Protein AF-J9BVK3-F1 (afdb_monomer)

Solvent-accessible surface area (backbone atoms only — not comparable to full-atom values): 8679 Å² total; per-residue (Å²): 67,30,43,36,49,54,88,55,66,43,38,66,55,53,48,53,41,43,74,74,73,39,38,44,33,35,35,53,62,83,81,60,71,37,18,35,58,39,94,54,73,71,84,84,62,95,69,84,72,62,70,59,50,55,74,63,42,89,92,62,67,64,62,91,70,36,50,81,40,88,46,97,68,39,47,30,37,29,34,61,24,28,30,68,77,62,71,40,68,28,23,31,32,41,36,36,38,76,92,60,64,63,48,34,37,37,27,57,44,72,82,63,54,62,65,55,58,52,51,60,58,53,54,52,58,63,50,58,76,73,52,95,69,83,50,75,47,73,47,72,58,102,86,46,57,33,42,34,58,65,128

Nearest PDB structures (foldseek):
  6e8a-assembly1_A-3  TM=4.020E-01  e=7.016E-01  Salmonella enterica subsp. enterica serovar Typhimurium
  1xa1-assembly3_C  TM=4.054E-01  e=1.114E+00  Staphylococcus aureus
  5a65-assembly2_B  TM=3.976E-01  e=7.016E-01  Mus musculus
  5a65-assembly1_A  TM=3.717E-01  e=9.925E-01  Mus musculus
  6v04-assembly1_A  TM=1.714E-01  e=2.948E-01  Micromonospora chersina

pLDDT: mean 75.7, std 15.05, range [37.31, 93.31]

Foldseek 3Di:
DEEEEQVQPFLVNCVVCVVVVHKYKYWHDLPFWKFAADPQPAPVDPDDTDGGHHTADPVDGPQVQWDWDDDPFFTKTWGFIQGPRNRDTWIWIWGAGPVGDIIIMIMNDNPDDNVVSVVVNVVLVVVVVVDDDFDFDWDDDPPDTYTYGDD

Mean predicted aligned error: 9.69 Å

Structure (mmCIF, N/CA/C/O backbone):
data_AF-J9BVK3-F1
#
_entry.id   AF-J9BVK3-F1
#
loop_
_atom_site.group_PDB
_atom_site.id
_atom_site.type_symbol
_atom_site.label_atom_id
_atom_site.label_alt_id
_atom_site.label_comp_id
_atom_site.label_asym_id
_atom_site.label_entity_id
_atom_site.label_seq_id
_atom_site.pdbx_PDB_ins_code
_atom_site.Cartn_x
_atom_site.Cartn_y
_atom_site.Cartn_z
_atom_site.occupancy
_atom_site.B_iso_or_equiv
_atom_site.auth_seq_id
_atom_site.auth_comp_id
_atom_site.auth_asym_id
_atom_site.auth_atom_id
_atom_site.pdbx_PDB_model_num
ATOM 1 N N . TYR A 1 1 ? 7.294 3.964 14.989 1.00 75.81 1 TYR A N 1
ATOM 2 C CA . TYR A 1 1 ? 6.715 3.136 13.907 1.00 75.81 1 TYR A CA 1
ATOM 3 C C . TYR A 1 1 ? 6.957 1.662 14.187 1.00 75.81 1 TYR A C 1
ATOM 5 O O . TYR A 1 1 ? 7.803 1.327 14.996 1.00 75.81 1 TYR A O 1
ATOM 13 N N . VAL A 1 2 ? 6.217 0.762 13.555 1.00 77.81 2 VAL A N 1
ATOM 14 C CA . VAL A 1 2 ? 6.420 -0.687 13.662 1.00 77.81 2 VAL A CA 1
ATOM 15 C C . VAL A 1 2 ? 6.624 -1.219 12.259 1.00 77.81 2 VAL A C 1
ATOM 17 O O . VAL A 1 2 ? 5.749 -1.028 11.418 1.00 77.81 2 VAL A O 1
ATOM 20 N N . VAL A 1 3 ? 7.755 -1.870 11.993 1.00 77.50 3 VAL A N 1
ATOM 21 C CA . VAL A 1 3 ? 8.008 -2.502 10.693 1.00 77.50 3 VAL A CA 1
ATOM 22 C C . VAL A 1 3 ? 7.761 -3.994 10.837 1.00 77.50 3 VAL A C 1
ATOM 24 O O . VAL A 1 3 ? 8.355 -4.652 11.688 1.00 77.50 3 VAL A O 1
ATOM 27 N N . ALA A 1 4 ? 6.866 -4.540 10.021 1.00 74.25 4 ALA A N 1
ATOM 28 C CA . ALA A 1 4 ? 6.487 -5.944 10.116 1.00 74.25 4 ALA A CA 1
ATOM 29 C C . ALA A 1 4 ? 6.589 -6.638 8.757 1.00 74.25 4 ALA A C 1
ATOM 31 O O . ALA A 1 4 ? 6.382 -6.018 7.711 1.00 74.25 4 ALA A O 1
ATOM 32 N N . ASP A 1 5 ? 6.876 -7.938 8.747 1.00 69.56 5 ASP A N 1
ATOM 33 C CA . ASP A 1 5 ? 6.848 -8.714 7.506 1.00 69.56 5 ASP A CA 1
ATOM 34 C C . ASP A 1 5 ? 5.408 -8.905 6.976 1.00 69.56 5 ASP A C 1
ATOM 36 O O . ASP A 1 5 ? 4.422 -8.742 7.699 1.00 69.56 5 ASP A O 1
ATOM 40 N N . ALA A 1 6 ? 5.273 -9.271 5.699 1.00 64.69 6 ALA A N 1
ATOM 41 C CA . ALA A 1 6 ? 4.006 -9.501 5.012 1.00 64.69 6 ALA A CA 1
ATOM 42 C C . ALA A 1 6 ? 3.095 -10.496 5.751 1.00 64.69 6 ALA A C 1
ATOM 44 O O . ALA A 1 6 ? 1.869 -10.376 5.698 1.00 64.69 6 ALA A O 1
ATOM 45 N N . TRP A 1 7 ? 3.672 -11.444 6.499 1.00 57.91 7 TRP A N 1
ATOM 46 C CA . TRP A 1 7 ? 2.921 -12.369 7.352 1.00 57.91 7 TRP A CA 1
ATOM 47 C C . TRP A 1 7 ? 2.119 -11.666 8.466 1.00 57.91 7 TRP A C 1
ATOM 49 O O . TRP A 1 7 ? 1.033 -12.121 8.842 1.00 57.91 7 TRP A O 1
ATOM 59 N N . PHE A 1 8 ? 2.619 -10.533 8.963 1.00 59.12 8 PHE A N 1
ATOM 60 C CA . PHE A 1 8 ? 2.031 -9.751 10.051 1.00 59.12 8 PHE A CA 1
ATOM 61 C C . PHE A 1 8 ? 1.064 -8.662 9.571 1.00 59.12 8 PHE A C 1
ATOM 63 O O . PHE A 1 8 ? 0.390 -8.039 10.385 1.00 59.12 8 PHE A O 1
ATOM 70 N N . SER A 1 9 ? 0.869 -8.502 8.259 1.00 59.41 9 SER A N 1
ATOM 71 C CA . SER A 1 9 ? -0.102 -7.561 7.667 1.00 59.41 9 SER A CA 1
ATOM 72 C C . SER A 1 9 ? -1.581 -7.920 7.908 1.00 59.41 9 SER A C 1
ATOM 74 O O . SER A 1 9 ? -2.485 -7.394 7.252 1.00 59.41 9 SER A O 1
ATOM 76 N N . LYS A 1 10 ? -1.871 -8.831 8.845 1.00 70.69 10 LYS A N 1
ATOM 77 C CA . LYS A 1 10 ? -3.237 -9.183 9.231 1.00 70.69 10 LYS A CA 1
ATOM 78 C C . LYS A 1 10 ? -3.890 -8.000 9.937 1.00 70.69 10 LYS A C 1
ATOM 80 O O . LYS A 1 10 ? -3.312 -7.374 10.820 1.00 70.69 10 LYS A O 1
ATOM 85 N N . ALA A 1 11 ? -5.153 -7.764 9.601 1.00 72.62 11 ALA A N 1
ATOM 86 C CA . ALA A 1 11 ? -5.939 -6.644 10.109 1.00 72.62 11 ALA A CA 1
ATOM 87 C C . ALA A 1 11 ? -5.955 -6.523 11.640 1.00 72.62 11 ALA A C 1
ATOM 89 O O . ALA A 1 11 ? -5.981 -5.411 12.153 1.00 72.62 11 ALA A O 1
ATOM 90 N N . LYS A 1 12 ? -5.926 -7.656 12.358 1.00 74.69 12 LYS A N 1
ATOM 91 C CA . LYS A 1 12 ? -5.934 -7.681 13.824 1.00 74.69 12 LYS A CA 1
ATOM 92 C C . LYS A 1 12 ? -4.667 -7.053 14.413 1.00 74.69 12 LYS A C 1
ATOM 94 O O . LYS A 1 12 ? -4.788 -6.144 15.220 1.00 74.69 12 LYS A O 1
ATOM 99 N N . LEU A 1 13 ? -3.487 -7.462 13.942 1.00 72.56 13 LEU A N 1
ATOM 100 C CA . LEU A 1 13 ? -2.207 -6.935 14.430 1.00 72.56 13 LEU A CA 1
ATOM 101 C C . LEU A 1 13 ? -2.049 -5.451 14.101 1.00 72.56 13 LEU A C 1
ATOM 103 O O . LEU A 1 13 ? -1.667 -4.661 14.955 1.00 72.56 13 LEU A O 1
ATOM 107 N N . VAL A 1 14 ? -2.408 -5.062 12.876 1.00 77.75 14 VAL A N 1
ATOM 108 C CA . VAL A 1 14 ? -2.388 -3.653 12.457 1.00 77.75 14 VAL A CA 1
ATOM 109 C C . VAL A 1 14 ? -3.363 -2.822 13.295 1.00 77.75 14 VAL A C 1
ATOM 111 O O . VAL A 1 14 ? -3.050 -1.705 13.693 1.00 77.75 14 VAL A O 1
ATOM 114 N N . GLY A 1 15 ? -4.544 -3.371 13.587 1.00 77.25 15 GLY A N 1
ATOM 115 C CA . GLY A 1 15 ? -5.533 -2.741 14.455 1.00 77.25 15 GLY A CA 1
ATOM 116 C C . GLY A 1 15 ? -5.016 -2.539 15.877 1.00 77.25 15 GLY A C 1
ATOM 117 O O . GLY A 1 15 ? -5.084 -1.422 16.375 1.00 77.25 15 GLY A O 1
ATOM 118 N N . GLU A 1 16 ? -4.471 -3.586 16.499 1.00 80.56 16 GLU A N 1
ATOM 119 C CA . GLU A 1 16 ? -3.907 -3.550 17.855 1.00 80.56 16 GLU A CA 1
ATOM 120 C C . GLU A 1 16 ? -2.730 -2.574 17.961 1.00 80.56 16 GLU A C 1
ATOM 122 O O . GLU A 1 16 ? -2.727 -1.720 18.842 1.00 80.56 16 GLU A O 1
ATOM 127 N N . ALA A 1 17 ? -1.783 -2.616 17.019 1.00 79.88 17 ALA A N 1
ATOM 128 C CA . ALA A 1 17 ? -0.660 -1.680 16.988 1.00 79.88 17 ALA A CA 1
ATOM 129 C C . ALA A 1 17 ? -1.132 -0.220 16.886 1.00 79.88 17 ALA A C 1
ATOM 131 O O . ALA A 1 17 ? -0.643 0.640 17.613 1.00 79.88 17 ALA A O 1
ATOM 132 N N . CYS A 1 18 ? -2.137 0.060 16.052 1.00 80.12 18 CYS A N 1
ATOM 133 C CA . CYS A 1 18 ? -2.693 1.406 15.958 1.00 80.12 18 CYS A CA 1
ATOM 134 C C . CYS A 1 18 ? -3.525 1.823 17.174 1.00 80.12 18 CYS A C 1
ATOM 136 O O . CYS A 1 18 ? -3.567 3.010 17.476 1.00 80.12 18 CYS A O 1
ATOM 138 N N . LEU A 1 19 ? -4.179 0.889 17.874 1.00 81.88 19 LEU A N 1
ATOM 139 C CA . LEU A 1 19 ? -4.843 1.184 19.151 1.00 81.88 19 LEU A CA 1
ATOM 140 C C . LEU A 1 19 ? -3.831 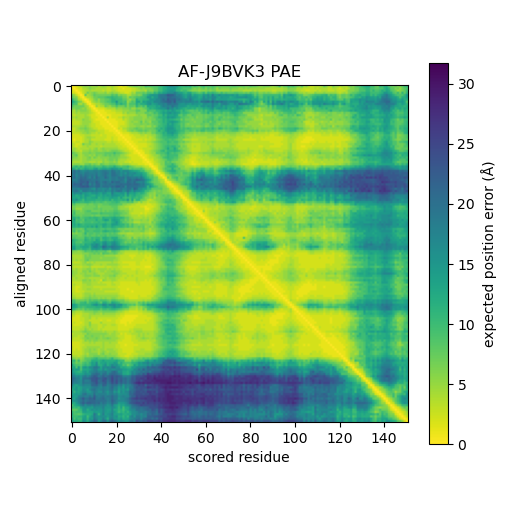1.575 20.232 1.00 81.88 19 LEU A C 1
ATOM 142 O O . LEU A 1 19 ? -4.127 2.421 21.066 1.00 81.88 19 LEU A O 1
ATOM 146 N N . LEU A 1 20 ? -2.629 1.003 20.175 1.00 80.75 20 LEU A N 1
ATOM 147 C CA . LEU A 1 20 ? -1.499 1.358 21.033 1.00 80.75 20 LEU A CA 1
ATOM 148 C C . LEU A 1 20 ? -0.783 2.652 20.594 1.00 80.75 20 LEU A C 1
ATOM 150 O O . LEU A 1 20 ? 0.234 3.011 21.177 1.00 80.75 20 LEU A O 1
ATOM 154 N N . GLY A 1 21 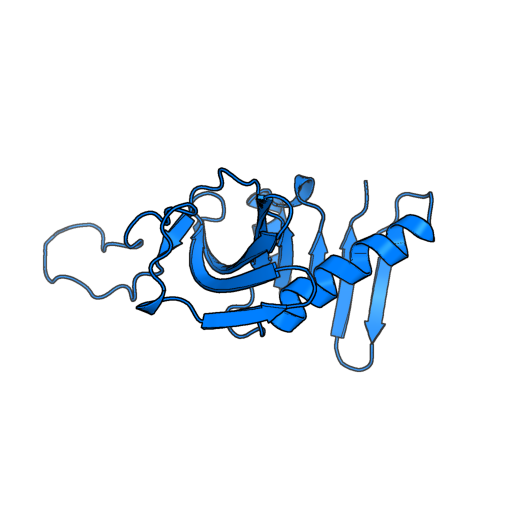? -1.290 3.352 19.572 1.00 81.81 21 GLY A N 1
ATOM 155 C CA . GLY A 1 21 ? -0.712 4.603 19.069 1.00 81.81 21 GLY A CA 1
ATOM 156 C C . GLY A 1 21 ? 0.457 4.422 18.098 1.00 81.81 21 GLY A C 1
ATOM 157 O O . GLY A 1 21 ? 1.090 5.401 17.714 1.00 81.81 21 GLY A O 1
ATOM 158 N N . PHE A 1 22 ? 0.752 3.194 17.664 1.00 82.75 22 PHE A N 1
ATOM 159 C CA . PHE A 1 22 ? 1.815 2.945 16.697 1.00 82.75 22 PHE A CA 1
ATOM 160 C C . PHE A 1 22 ? 1.319 2.987 15.251 1.00 82.75 22 PHE A C 1
ATOM 162 O O . PHE A 1 22 ? 0.257 2.467 14.902 1.00 82.75 22 PHE A O 1
ATOM 169 N N . HIS A 1 23 ? 2.166 3.514 14.371 1.00 86.69 23 HIS A N 1
ATOM 170 C CA . HIS A 1 23 ? 1.994 3.391 12.929 1.00 86.69 23 HIS A CA 1
ATOM 171 C C . HIS A 1 23 ? 2.753 2.174 12.399 1.00 86.69 23 HIS A C 1
ATOM 173 O O . HIS A 1 23 ? 3.936 2.006 12.695 1.00 86.69 23 HIS A O 1
ATOM 179 N N . VAL A 1 24 ? 2.081 1.343 11.607 1.00 86.12 24 VAL A N 1
ATOM 180 C CA . VAL A 1 24 ? 2.619 0.108 11.030 1.00 86.12 24 VAL A CA 1
ATOM 181 C C . VAL A 1 24 ? 3.051 0.338 9.589 1.00 86.12 24 VAL A C 1
ATOM 183 O O . VAL A 1 24 ? 2.279 0.876 8.797 1.00 86.12 24 VAL A O 1
ATOM 186 N N . ILE A 1 25 ? 4.248 -0.140 9.257 1.00 88.62 25 ILE A N 1
ATOM 187 C CA . ILE A 1 25 ? 4.824 -0.201 7.916 1.00 88.62 25 ILE A CA 1
ATOM 188 C C . ILE A 1 25 ? 5.043 -1.673 7.573 1.00 88.62 25 ILE A C 1
ATOM 190 O O . ILE A 1 25 ? 5.682 -2.412 8.324 1.00 88.62 25 ILE A O 1
ATOM 194 N N . SER A 1 26 ? 4.493 -2.142 6.457 1.00 87.38 26 SER A N 1
ATOM 195 C CA . SER A 1 26 ? 4.650 -3.542 6.052 1.00 87.38 26 SER A CA 1
ATOM 196 C C . SER A 1 26 ? 4.398 -3.732 4.553 1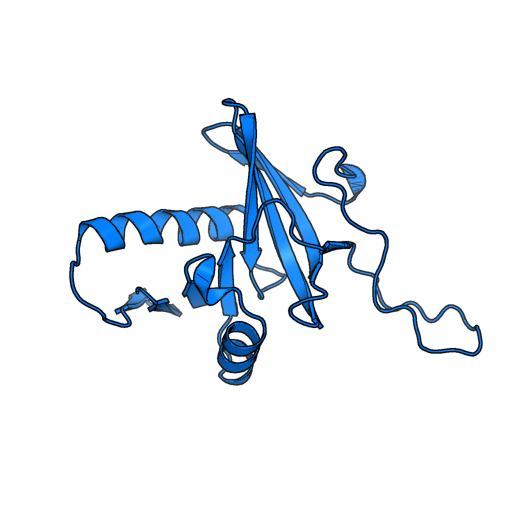.00 87.38 26 SER A C 1
ATOM 198 O O . SER A 1 26 ? 4.167 -2.775 3.812 1.00 87.38 26 SER A O 1
ATOM 200 N N . ARG A 1 27 ? 4.476 -4.981 4.087 1.00 88.00 27 ARG A N 1
ATOM 201 C CA . ARG A 1 27 ? 4.287 -5.379 2.691 1.00 88.00 27 ARG A CA 1
ATOM 202 C C . ARG A 1 27 ? 2.973 -6.130 2.522 1.00 88.00 27 ARG A C 1
ATOM 204 O O . ARG A 1 27 ? 2.678 -7.066 3.256 1.00 88.00 27 ARG A O 1
ATOM 211 N N . LEU A 1 28 ? 2.211 -5.756 1.505 1.00 87.81 28 LEU A N 1
ATOM 212 C CA . LEU A 1 28 ? 1.024 -6.477 1.074 1.00 87.81 28 LEU A CA 1
ATOM 213 C C . LEU A 1 28 ? 1.373 -7.517 0.008 1.00 87.81 28 LEU A C 1
ATOM 215 O O . LEU A 1 28 ? 2.373 -7.414 -0.704 1.00 87.81 28 LEU A O 1
ATOM 219 N N . ARG A 1 29 ? 0.502 -8.519 -0.109 1.00 85.25 29 ARG A N 1
ATOM 220 C CA . ARG A 1 29 ? 0.512 -9.432 -1.250 1.00 85.25 29 ARG A CA 1
ATOM 221 C C . ARG A 1 29 ? 0.160 -8.683 -2.531 1.00 85.25 29 ARG A C 1
ATOM 223 O O . ARG A 1 29 ? -0.592 -7.715 -2.514 1.00 85.25 29 ARG A O 1
ATOM 230 N N . ASP A 1 30 ? 0.650 -9.213 -3.631 1.00 84.25 30 ASP A N 1
ATOM 231 C CA . ASP A 1 30 ? 0.551 -8.691 -4.989 1.00 84.25 30 ASP A CA 1
ATOM 232 C C . ASP A 1 30 ? -0.916 -8.608 -5.466 1.00 84.25 30 ASP A C 1
ATOM 234 O O . ASP A 1 30 ? -1.260 -7.770 -6.300 1.00 84.25 30 ASP A O 1
ATOM 238 N N . ASP A 1 31 ? -1.781 -9.454 -4.889 1.00 82.44 31 ASP A N 1
ATOM 239 C CA . ASP A 1 31 ? -3.226 -9.567 -5.114 1.00 82.44 31 ASP A CA 1
ATOM 240 C C . ASP A 1 31 ? -4.082 -8.770 -4.107 1.00 82.44 31 ASP A C 1
ATOM 242 O O . ASP A 1 31 ? -5.304 -8.953 -4.032 1.00 82.44 31 ASP A O 1
ATOM 246 N N . ALA A 1 32 ? -3.468 -7.880 -3.318 1.00 84.25 32 ALA A N 1
ATOM 247 C CA . ALA A 1 32 ? -4.161 -7.147 -2.269 1.00 84.25 32 ALA A CA 1
ATOM 248 C C . ALA A 1 32 ? -5.360 -6.350 -2.799 1.00 84.25 32 ALA A C 1
ATOM 250 O O . ALA A 1 32 ? -5.266 -5.512 -3.693 1.00 84.25 32 ALA A O 1
ATOM 251 N N . ALA A 1 33 ? -6.520 -6.573 -2.187 1.00 85.56 33 ALA A N 1
ATOM 252 C CA . ALA A 1 33 ? -7.727 -5.849 -2.541 1.00 85.56 33 ALA A CA 1
ATOM 253 C C . ALA A 1 33 ? -7.694 -4.436 -1.933 1.00 85.56 33 ALA A C 1
ATOM 255 O O . ALA A 1 33 ? -7.997 -4.253 -0.748 1.00 85.56 33 ALA A O 1
ATOM 256 N N . LEU A 1 34 ? -7.340 -3.450 -2.758 1.00 88.69 34 LEU A N 1
ATOM 257 C CA . LEU A 1 34 ? -7.296 -2.033 -2.406 1.00 88.69 34 LEU A CA 1
ATOM 258 C C . LEU A 1 34 ? -8.288 -1.218 -3.241 1.00 88.69 34 LEU A C 1
ATOM 260 O O . LEU A 1 34 ? -8.612 -1.564 -4.378 1.00 88.69 34 LEU A O 1
ATOM 264 N N . TRP A 1 35 ? -8.776 -0.128 -2.659 1.00 90.31 35 TRP A N 1
ATOM 265 C CA . TRP A 1 35 ? -9.649 0.841 -3.317 1.00 90.31 35 TRP A CA 1
ATOM 266 C C . TRP A 1 35 ? -9.059 2.234 -3.166 1.00 90.31 35 TRP A C 1
ATOM 268 O O . TRP A 1 35 ? -8.480 2.522 -2.126 1.00 90.31 35 TRP A O 1
ATOM 278 N N . TYR A 1 36 ? -9.241 3.113 -4.148 1.00 86.94 36 TYR A N 1
ATOM 279 C CA . TYR A 1 36 ? -8.889 4.522 -3.976 1.00 86.94 36 TYR A CA 1
ATOM 280 C C . TYR A 1 36 ? -9.653 5.105 -2.780 1.00 86.94 36 TYR A C 1
ATOM 282 O O . TYR A 1 36 ? -10.833 4.774 -2.568 1.00 86.94 36 TYR A O 1
ATOM 290 N N . SER A 1 37 ? -8.973 5.929 -1.975 1.00 80.19 37 SER A N 1
ATOM 291 C CA . SER A 1 37 ? -9.633 6.646 -0.888 1.00 80.19 37 SER A CA 1
ATOM 292 C C . SER A 1 37 ? -10.775 7.481 -1.457 1.00 80.19 37 SER A C 1
ATOM 294 O O . SER A 1 37 ? -10.665 8.064 -2.533 1.00 80.19 37 SER A O 1
ATOM 296 N N . HIS A 1 38 ? -11.899 7.489 -0.754 1.00 75.19 38 HIS A N 1
ATOM 297 C CA . HIS A 1 38 ? -13.023 8.342 -1.095 1.00 75.19 38 HIS A CA 1
ATOM 298 C C . HIS A 1 38 ? -13.213 9.335 0.037 1.00 75.19 38 HIS A C 1
ATOM 300 O O . HIS A 1 38 ? -13.290 8.922 1.194 1.00 75.19 38 HIS A O 1
ATOM 306 N N . ASP A 1 39 ? -13.353 10.613 -0.300 1.00 64.31 39 ASP A N 1
ATOM 307 C CA . ASP A 1 39 ? -13.406 11.719 0.667 1.00 64.31 39 ASP A CA 1
ATOM 308 C C . ASP A 1 39 ? -14.723 11.764 1.463 1.00 64.31 39 ASP A C 1
ATOM 310 O O . ASP A 1 39 ? -15.045 12.741 2.131 1.00 64.31 39 ASP A O 1
ATOM 314 N N . GLY A 1 40 ? -15.522 10.694 1.392 1.00 59.31 40 GLY A N 1
ATOM 315 C CA . GLY A 1 40 ? -16.754 10.546 2.157 1.00 59.31 40 GLY A CA 1
ATOM 316 C C . GLY A 1 40 ? -17.844 11.542 1.771 1.00 59.31 40 GLY A C 1
ATOM 317 O O . GLY A 1 40 ? -18.798 11.697 2.538 1.00 59.31 40 GLY A O 1
ATOM 318 N N . VAL A 1 41 ? -17.732 12.202 0.608 1.00 61.34 41 VAL A N 1
ATOM 319 C CA . VAL A 1 41 ? -18.717 13.181 0.139 1.00 61.34 41 VAL A CA 1
ATOM 320 C C . VAL A 1 41 ? -20.091 12.517 0.115 1.00 61.34 41 VAL A C 1
ATOM 322 O O . VAL A 1 41 ? -20.369 11.595 -0.660 1.00 61.34 41 VAL A O 1
ATOM 325 N N . ARG A 1 42 ? -20.968 12.973 1.016 1.00 59.09 42 ARG A N 1
ATOM 326 C CA . ARG A 1 42 ? -22.336 12.474 1.107 1.00 59.09 42 ARG A CA 1
ATOM 327 C C . ARG A 1 42 ? -23.049 12.842 -0.181 1.00 59.09 42 ARG A C 1
ATOM 329 O O . ARG A 1 42 ? -23.304 14.005 -0.453 1.00 59.09 42 ARG A O 1
ATOM 336 N N . THR A 1 43 ? -23.438 11.830 -0.942 1.00 63.34 43 THR A N 1
ATOM 337 C CA . THR A 1 43 ? -24.094 11.986 -2.247 1.00 63.34 43 THR A CA 1
ATOM 338 C C . THR A 1 43 ? -25.532 12.528 -2.139 1.00 63.34 43 THR A C 1
ATOM 340 O O . THR A 1 43 ? -26.271 12.471 -3.113 1.00 63.34 43 THR A O 1
ATOM 343 N N . GLY A 1 44 ? -25.979 12.956 -0.949 1.00 63.31 44 GLY A N 1
ATOM 344 C CA . GLY A 1 44 ? -27.353 13.395 -0.653 1.00 63.31 44 GLY A CA 1
ATOM 345 C C . GLY A 1 44 ? -28.426 12.297 -0.726 1.00 63.31 44 GLY A C 1
ATOM 346 O O . GLY A 1 44 ? -29.569 12.524 -0.347 1.00 63.31 44 GLY A O 1
ATOM 347 N N . LYS A 1 45 ? -28.077 11.092 -1.192 1.00 72.88 45 LYS A N 1
ATOM 348 C CA . LYS A 1 45 ? -29.002 9.967 -1.382 1.00 72.88 45 LYS A CA 1
ATOM 349 C C . LYS A 1 45 ? -29.210 9.178 -0.087 1.00 72.88 45 LYS A C 1
ATOM 351 O O . LYS A 1 45 ? -28.281 8.984 0.697 1.00 72.88 45 LYS A O 1
ATOM 356 N N . ARG A 1 46 ? -30.432 8.669 0.106 1.00 65.31 46 ARG A N 1
ATOM 357 C CA . ARG A 1 46 ? -30.803 7.792 1.228 1.00 65.31 46 ARG A CA 1
ATOM 358 C C . ARG A 1 46 ? -30.020 6.473 1.132 1.00 65.31 46 ARG A C 1
ATOM 360 O O . ARG A 1 46 ? -30.194 5.725 0.176 1.00 65.31 46 ARG A O 1
ATOM 367 N N . GLY A 1 47 ? -29.149 6.194 2.104 1.00 73.25 47 GLY A N 1
ATOM 368 C CA . GLY A 1 47 ? -28.346 4.964 2.159 1.00 73.25 47 GLY A CA 1
ATOM 369 C C . GLY A 1 47 ? -27.059 5.115 2.976 1.00 73.25 47 GLY A C 1
ATOM 370 O O . GLY A 1 47 ? -26.707 6.216 3.399 1.00 73.25 47 GLY A O 1
ATOM 371 N N . ARG A 1 48 ? -26.339 4.004 3.208 1.00 69.12 48 ARG A N 1
ATOM 372 C CA . ARG A 1 48 ? -25.014 4.042 3.855 1.00 69.12 48 ARG A CA 1
ATOM 373 C C . ARG A 1 48 ? -24.061 4.870 2.975 1.00 69.12 48 ARG A C 1
ATOM 375 O O . ARG A 1 48 ? -23.913 4.521 1.803 1.00 69.12 48 ARG A O 1
ATOM 382 N N . PRO A 1 49 ? -23.395 5.911 3.516 1.00 70.06 49 PRO A N 1
ATOM 383 C CA . PRO A 1 49 ? -22.424 6.697 2.762 1.00 70.06 49 PRO A CA 1
ATOM 384 C C . PRO A 1 49 ? -21.375 5.801 2.107 1.00 70.06 49 PRO A C 1
ATOM 386 O O . PRO A 1 49 ? -20.934 4.808 2.694 1.00 70.06 49 PRO A O 1
ATOM 389 N N . ARG A 1 50 ? -20.977 6.137 0.879 1.00 71.12 50 ARG A N 1
ATOM 390 C CA . ARG A 1 50 ? -19.933 5.397 0.174 1.00 71.12 50 ARG A CA 1
ATOM 391 C C . ARG A 1 50 ? -18.605 5.629 0.899 1.00 71.12 50 ARG A C 1
ATOM 393 O O . ARG A 1 50 ? -18.169 6.759 1.036 1.00 71.12 50 ARG A O 1
ATOM 400 N N . ILE A 1 51 ? -17.982 4.553 1.379 1.00 68.88 51 ILE A N 1
ATOM 401 C CA . ILE A 1 51 ? -16.722 4.620 2.150 1.00 68.88 51 ILE A CA 1
ATOM 402 C C . ILE A 1 51 ? -15.493 4.451 1.238 1.00 68.88 51 ILE A C 1
ATOM 404 O O . ILE A 1 51 ? -14.399 4.877 1.579 1.00 68.88 51 ILE A O 1
ATOM 408 N N . LYS A 1 52 ? -15.659 3.820 0.069 1.00 77.31 52 LYS A N 1
ATOM 409 C CA . LYS A 1 52 ? -14.559 3.419 -0.821 1.00 77.31 52 LYS A CA 1
ATOM 410 C C . LYS A 1 52 ? -14.805 3.837 -2.268 1.00 77.31 52 LYS A C 1
ATOM 412 O O . LYS A 1 52 ? -15.948 3.784 -2.738 1.00 77.31 52 LYS A O 1
ATOM 417 N N . GLY A 1 53 ? -13.734 4.207 -2.963 1.00 80.56 53 GLY A N 1
ATOM 418 C CA . GLY A 1 53 ? -13.750 4.593 -4.369 1.00 80.56 53 GLY A CA 1
ATOM 419 C C . GLY A 1 53 ? -13.813 3.394 -5.316 1.00 80.56 53 GLY A C 1
ATOM 420 O O . GLY A 1 53 ? -14.551 2.428 -5.093 1.00 80.56 53 GLY A O 1
ATOM 421 N N . GLU A 1 54 ? -13.062 3.486 -6.405 1.00 85.00 54 GLU A N 1
ATOM 422 C CA . GLU A 1 54 ? -12.863 2.411 -7.380 1.00 85.00 54 GLU A CA 1
ATOM 423 C C . GLU A 1 54 ? -11.793 1.438 -6.889 1.00 85.00 54 GLU A C 1
ATOM 425 O O . GLU A 1 54 ? -10.936 1.801 -6.081 1.00 85.00 54 GLU A O 1
ATOM 430 N N . LYS A 1 55 ? -11.866 0.180 -7.332 1.00 87.00 55 LYS A N 1
ATOM 431 C CA . LYS A 1 55 ? -10.834 -0.808 -7.012 1.00 87.00 55 LYS A CA 1
ATOM 432 C C . LYS A 1 55 ? -9.553 -0.424 -7.755 1.00 87.00 55 LYS A C 1
ATOM 434 O O . LYS A 1 55 ? -9.621 -0.109 -8.938 1.00 87.00 55 LYS A O 1
ATOM 439 N N . ILE A 1 56 ? -8.418 -0.471 -7.067 1.00 87.56 56 ILE A N 1
ATOM 440 C CA . ILE A 1 56 ? -7.114 -0.220 -7.682 1.00 87.56 56 ILE A CA 1
ATOM 441 C C . ILE A 1 56 ? -6.743 -1.438 -8.528 1.00 87.56 56 ILE A C 1
ATOM 443 O O . ILE A 1 56 ? -6.784 -2.573 -8.042 1.00 87.56 56 ILE A O 1
ATOM 447 N N . ASP A 1 57 ? -6.394 -1.191 -9.786 1.00 85.62 57 ASP A N 1
ATOM 448 C CA . ASP A 1 57 ? -5.806 -2.187 -10.673 1.00 85.62 57 ASP A CA 1
ATOM 449 C C . ASP A 1 57 ? -4.302 -1.929 -10.789 1.00 85.62 57 ASP A C 1
ATOM 451 O O . ASP A 1 57 ? -3.880 -0.950 -11.397 1.00 85.62 57 ASP A O 1
ATOM 455 N N . PHE A 1 58 ? -3.485 -2.820 -10.223 1.00 81.75 58 PHE A N 1
ATOM 456 C CA . PHE A 1 58 ? -2.025 -2.702 -10.257 1.00 81.75 58 PHE A CA 1
ATOM 457 C C . PHE A 1 58 ? -1.424 -2.882 -11.654 1.00 81.75 58 PHE A C 1
ATOM 459 O O . PHE A 1 58 ? -0.258 -2.564 -11.850 1.00 81.75 58 PHE A O 1
ATOM 466 N N . LYS A 1 59 ? -2.172 -3.374 -12.646 1.00 81.00 59 LYS A N 1
ATOM 467 C CA . LYS A 1 59 ? -1.687 -3.402 -14.035 1.00 81.00 59 LYS A CA 1
ATOM 468 C C . LYS A 1 59 ? -1.914 -2.076 -14.750 1.00 81.00 59 LYS A C 1
ATOM 470 O O . LYS A 1 59 ? -1.210 -1.765 -15.704 1.00 81.00 59 LYS A O 1
ATOM 475 N N . LYS A 1 60 ? -2.903 -1.307 -14.295 1.00 82.44 60 LYS A N 1
ATOM 476 C CA . LYS A 1 60 ? -3.321 -0.046 -14.900 1.00 82.44 60 LYS A CA 1
ATOM 477 C C . LYS A 1 60 ? -3.611 0.970 -13.799 1.00 82.44 60 LYS A C 1
ATOM 479 O O . LYS A 1 60 ? -4.765 1.292 -13.522 1.00 82.44 60 LYS A O 1
ATOM 484 N N . LEU A 1 61 ? -2.542 1.448 -13.162 1.00 81.19 61 LEU A N 1
ATOM 485 C CA . LEU A 1 61 ? -2.654 2.488 -12.146 1.00 81.19 61 LEU A CA 1
ATOM 486 C C . LEU A 1 61 ? -3.108 3.802 -12.789 1.00 81.19 61 LEU A C 1
ATOM 488 O O . LEU A 1 61 ? -2.577 4.219 -13.819 1.00 81.19 61 LEU A O 1
ATOM 492 N N . ASP A 1 62 ? -4.065 4.471 -12.153 1.00 80.75 62 ASP A N 1
ATOM 493 C CA . ASP A 1 62 ? -4.417 5.843 -12.502 1.00 80.75 62 ASP A CA 1
ATOM 494 C C . ASP A 1 62 ? -3.322 6.798 -12.011 1.00 80.75 62 ASP A C 1
ATOM 496 O O . ASP A 1 62 ? -3.273 7.173 -10.835 1.00 80.75 62 ASP A O 1
ATOM 500 N N . LEU A 1 63 ? -2.422 7.163 -12.924 1.00 79.88 63 LEU A N 1
ATOM 501 C CA . LEU A 1 63 ? -1.270 8.019 -12.650 1.00 79.88 63 LEU A CA 1
ATOM 502 C C . LEU A 1 63 ? -1.668 9.424 -12.183 1.00 79.88 63 LEU A C 1
ATOM 504 O O . LEU A 1 63 ? -0.888 10.054 -11.482 1.00 79.88 63 LEU A O 1
ATOM 508 N N . GLN A 1 64 ? -2.873 9.908 -12.504 1.00 80.62 64 GLN A N 1
ATOM 509 C CA . GLN A 1 64 ? -3.323 11.230 -12.050 1.00 80.62 64 GLN A CA 1
ATOM 510 C C . GLN A 1 64 ? -3.589 11.273 -10.542 1.00 80.62 64 GLN A C 1
ATOM 512 O O . GLN A 1 64 ? -3.522 12.332 -9.925 1.00 80.62 64 GLN A O 1
ATOM 517 N N . ARG A 1 65 ? -3.899 10.118 -9.944 1.00 78.12 65 ARG A N 1
ATOM 518 C CA . ARG A 1 65 ? -4.166 9.969 -8.506 1.00 78.12 65 ARG A CA 1
ATOM 519 C C . ARG A 1 65 ? -2.950 9.479 -7.725 1.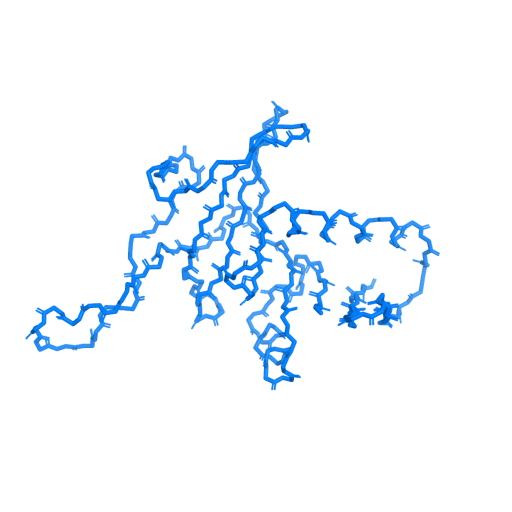00 78.12 65 ARG A C 1
ATOM 521 O O . ARG A 1 65 ? -3.070 9.214 -6.527 1.00 78.12 65 ARG A O 1
ATOM 528 N N . CYS A 1 66 ? -1.815 9.308 -8.400 1.00 85.12 66 CYS A N 1
ATOM 529 C CA . CYS A 1 66 ? -0.610 8.749 -7.817 1.00 85.12 66 CYS A CA 1
ATOM 530 C C . CYS A 1 66 ? 0.528 9.762 -7.843 1.00 85.12 66 CYS A C 1
ATOM 532 O O . CYS A 1 66 ? 0.759 10.464 -8.820 1.00 85.12 66 CYS A O 1
ATOM 534 N N . GLU A 1 67 ? 1.281 9.777 -6.760 1.00 86.50 67 GLU A N 1
ATOM 535 C CA . GLU A 1 67 ? 2.565 10.449 -6.674 1.00 86.50 67 GLU A CA 1
ATOM 536 C C . GLU A 1 67 ? 3.629 9.519 -7.273 1.00 86.50 67 GLU A C 1
ATOM 538 O O . GLU A 1 67 ? 3.706 8.345 -6.903 1.00 86.50 67 GLU A O 1
ATOM 543 N N . VAL A 1 68 ? 4.411 10.017 -8.231 1.00 87.38 68 VAL A N 1
ATOM 544 C CA . VAL A 1 68 ? 5.457 9.242 -8.912 1.00 87.38 68 VAL A CA 1
ATOM 545 C C . VAL A 1 68 ? 6.769 9.403 -8.159 1.00 87.38 68 VAL A C 1
ATOM 547 O O . VAL A 1 68 ? 7.185 10.522 -7.870 1.00 87.38 68 VAL A O 1
ATOM 550 N N . LEU A 1 69 ? 7.424 8.284 -7.867 1.00 85.25 69 LEU A N 1
ATOM 551 C CA . LEU A 1 69 ? 8.740 8.243 -7.251 1.00 85.25 69 LEU A CA 1
ATOM 552 C C . LEU A 1 69 ? 9.703 7.500 -8.167 1.00 85.25 69 LEU A C 1
ATOM 554 O O . LEU A 1 69 ? 9.457 6.352 -8.551 1.00 85.25 69 LEU A O 1
ATOM 558 N N . ASP A 1 70 ? 10.810 8.163 -8.477 1.00 80.88 70 ASP A N 1
ATOM 559 C CA . ASP A 1 70 ? 11.941 7.532 -9.136 1.00 80.88 70 ASP A CA 1
ATOM 560 C C . ASP A 1 70 ? 12.825 6.884 -8.071 1.00 80.88 70 ASP A C 1
ATOM 562 O O . ASP A 1 70 ? 13.235 7.535 -7.103 1.00 80.88 70 ASP A O 1
ATOM 566 N N . ILE A 1 71 ? 13.035 5.578 -8.189 1.00 81.00 71 ILE A N 1
ATOM 567 C CA . ILE A 1 71 ? 13.768 4.796 -7.199 1.00 81.00 71 ILE A CA 1
ATOM 568 C C . ILE A 1 71 ? 14.756 3.879 -7.895 1.00 81.00 71 ILE A C 1
ATOM 570 O O . ILE A 1 71 ? 14.510 3.334 -8.964 1.00 81.00 71 ILE A O 1
ATOM 574 N N . GLU A 1 72 ? 15.884 3.650 -7.240 1.00 75.94 72 GLU A N 1
ATOM 575 C CA . GLU A 1 72 ? 16.889 2.736 -7.759 1.00 75.94 72 GLU A CA 1
ATOM 576 C C . GLU A 1 72 ? 16.308 1.312 -7.885 1.00 75.94 72 GLU A C 1
ATOM 578 O O . GLU A 1 72 ? 15.834 0.730 -6.896 1.00 75.94 72 GLU A O 1
ATOM 583 N N . GLY A 1 73 ? 16.322 0.778 -9.113 1.00 74.56 73 GLY A N 1
ATOM 584 C CA . GLY A 1 73 ? 15.790 -0.543 -9.462 1.00 74.56 73 GLY A CA 1
ATOM 585 C C . GLY A 1 73 ? 14.362 -0.568 -10.029 1.00 74.56 73 GLY A C 1
ATOM 586 O O . GLY A 1 73 ? 13.813 -1.664 -10.194 1.00 74.56 73 GLY A O 1
ATOM 587 N N . GLY A 1 74 ? 13.756 0.589 -10.328 1.00 84.31 74 GLY A N 1
ATOM 588 C CA . GLY A 1 74 ? 12.486 0.657 -11.054 1.00 84.31 74 GLY A CA 1
ATOM 589 C C . GLY A 1 74 ? 11.666 1.920 -10.792 1.00 84.31 74 GLY A C 1
ATOM 590 O O . GLY A 1 74 ? 12.190 2.983 -10.489 1.00 84.31 74 GLY A O 1
ATOM 591 N N . ARG A 1 75 ? 10.338 1.820 -10.913 1.00 89.00 75 ARG A N 1
ATOM 592 C CA . ARG A 1 75 ? 9.420 2.949 -10.663 1.00 89.00 75 ARG A CA 1
ATOM 593 C C . ARG A 1 75 ? 8.530 2.661 -9.472 1.00 89.00 75 ARG A C 1
ATOM 595 O O . ARG A 1 75 ? 7.963 1.572 -9.378 1.00 89.00 75 ARG A O 1
ATOM 602 N N . ALA A 1 76 ? 8.349 3.642 -8.595 1.00 90.62 76 ALA A N 1
ATOM 603 C CA . ALA A 1 76 ? 7.382 3.563 -7.511 1.00 90.62 76 ALA A CA 1
ATOM 604 C C . ALA A 1 76 ? 6.239 4.560 -7.692 1.00 90.62 76 ALA A C 1
ATOM 606 O O . ALA A 1 76 ? 6.413 5.669 -8.191 1.00 90.62 76 ALA A O 1
ATOM 607 N N . TYR A 1 77 ? 5.056 4.155 -7.243 1.00 91.94 77 TYR A N 1
ATOM 608 C CA . TYR A 1 77 ? 3.862 4.987 -7.240 1.00 91.94 77 TYR A CA 1
ATOM 609 C C . TYR A 1 77 ? 3.218 4.961 -5.868 1.00 91.94 77 TYR A C 1
ATOM 611 O O . TYR A 1 77 ? 3.038 3.901 -5.272 1.00 91.94 77 TYR A O 1
ATOM 619 N N . SER A 1 78 ? 2.852 6.135 -5.381 1.00 92.25 78 SER A N 1
ATOM 620 C CA . SER A 1 78 ? 2.318 6.364 -4.049 1.00 92.25 78 SER A CA 1
ATOM 621 C C . SER A 1 78 ? 0.868 6.822 -4.136 1.00 92.25 78 SER A C 1
ATOM 623 O O . SER A 1 78 ? 0.532 7.716 -4.909 1.00 92.25 78 SER A O 1
ATOM 625 N N . VAL A 1 79 ? -0.014 6.197 -3.357 1.00 92.31 79 VAL A N 1
ATOM 626 C CA . VAL A 1 79 ? -1.458 6.456 -3.388 1.00 92.31 79 VAL A CA 1
ATOM 627 C C . VAL A 1 79 ? -2.078 6.286 -2.002 1.00 92.31 79 VAL A C 1
ATOM 629 O O . VAL A 1 79 ? -1.714 5.385 -1.246 1.00 92.31 79 VAL A O 1
ATOM 632 N N . LYS A 1 80 ? -3.048 7.138 -1.652 1.00 91.69 80 LYS A N 1
ATOM 633 C CA . LYS A 1 80 ? -3.897 6.925 -0.469 1.00 91.69 80 LYS A CA 1
ATOM 634 C C . LYS A 1 80 ? -5.017 5.946 -0.848 1.00 91.69 80 LYS A C 1
ATOM 636 O O . LYS A 1 80 ? -5.799 6.190 -1.766 1.00 91.69 80 LYS A O 1
ATOM 641 N N . ALA A 1 81 ? -5.079 4.807 -0.164 1.00 90.81 81 ALA A N 1
ATOM 642 C CA . ALA A 1 81 ? -5.989 3.719 -0.503 1.00 90.81 81 ALA A CA 1
ATOM 643 C C . ALA A 1 81 ? -6.737 3.197 0.726 1.00 90.81 81 ALA A C 1
ATOM 645 O O . ALA A 1 81 ? -6.192 3.099 1.820 1.00 90.81 81 ALA A O 1
ATOM 646 N N . TYR A 1 82 ? -7.988 2.793 0.538 1.00 89.94 82 TYR A N 1
ATOM 647 C CA . TYR A 1 82 ? -8.764 2.066 1.529 1.00 89.94 82 TYR A CA 1
ATOM 648 C C . TYR A 1 82 ? -8.491 0.561 1.428 1.00 89.94 82 TYR A C 1
ATOM 650 O O . TYR A 1 82 ? -8.779 -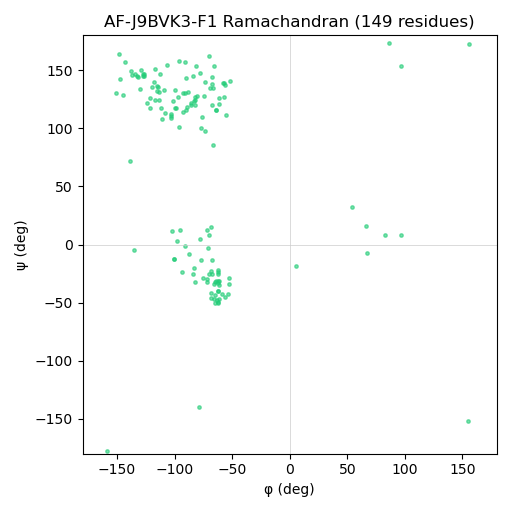0.081 0.411 1.00 89.94 82 TYR A O 1
ATOM 658 N N . SER A 1 83 ? -7.997 -0.028 2.515 1.00 88.06 83 SER A N 1
ATOM 659 C CA . SER A 1 83 ? -7.832 -1.474 2.654 1.00 88.06 83 SER A CA 1
ATOM 660 C C . SER A 1 83 ? -9.098 -2.094 3.234 1.00 88.06 83 SER A C 1
ATOM 662 O O . SER A 1 83 ? -9.472 -1.823 4.376 1.00 88.06 83 SER A O 1
ATOM 664 N N . LYS A 1 84 ? -9.753 -2.991 2.482 1.00 84.00 84 LYS A N 1
ATOM 665 C CA . LYS A 1 84 ? -10.919 -3.738 2.998 1.00 84.00 84 LYS A CA 1
ATOM 666 C C . LYS A 1 84 ? -10.531 -4.683 4.131 1.00 84.00 84 LYS A C 1
ATOM 668 O O . LYS A 1 84 ? -11.329 -4.876 5.043 1.00 84.00 84 LYS A O 1
ATOM 673 N N . ALA A 1 85 ? -9.330 -5.259 4.070 1.00 81.69 85 ALA A N 1
ATOM 674 C CA . ALA A 1 85 ? -8.840 -6.160 5.105 1.00 81.69 85 ALA A CA 1
ATOM 675 C C . ALA A 1 85 ? -8.715 -5.421 6.444 1.00 81.69 85 ALA A C 1
ATOM 677 O O . ALA A 1 85 ? -9.262 -5.875 7.443 1.00 81.69 85 ALA A O 1
ATOM 678 N N . MET A 1 86 ? -8.075 -4.247 6.442 1.00 82.00 86 MET A N 1
ATOM 679 C CA . MET A 1 86 ? -7.820 -3.447 7.650 1.00 82.00 86 MET A CA 1
ATOM 680 C C . MET A 1 86 ? -8.965 -2.481 7.999 1.00 82.00 86 MET A C 1
ATOM 682 O O . MET A 1 86 ? -8.944 -1.853 9.055 1.00 82.00 86 MET A O 1
ATOM 686 N N . LYS A 1 87 ? -9.960 -2.355 7.111 1.00 84.00 87 LYS A N 1
ATOM 687 C CA . LYS A 1 87 ? -11.112 -1.445 7.204 1.00 84.00 87 LYS A CA 1
ATOM 688 C C . LYS A 1 87 ? -10.731 0.031 7.407 1.00 84.00 87 LYS A C 1
ATOM 690 O O . LYS A 1 87 ? -11.473 0.769 8.052 1.00 84.00 87 LYS A O 1
ATOM 695 N N . ARG A 1 88 ? -9.601 0.471 6.849 1.00 86.94 88 ARG A N 1
ATOM 696 C CA . ARG A 1 88 ? -9.069 1.835 7.012 1.00 86.94 88 ARG A CA 1
ATOM 697 C C . ARG A 1 88 ? -8.312 2.321 5.784 1.00 86.94 88 ARG A C 1
ATOM 699 O O . ARG A 1 88 ? -7.909 1.513 4.945 1.00 86.94 88 ARG A O 1
ATOM 706 N N . ASN A 1 89 ? -8.100 3.633 5.734 1.00 89.56 89 ASN A N 1
ATOM 707 C CA . ASN A 1 89 ? -7.179 4.248 4.790 1.00 89.56 89 ASN A CA 1
ATOM 708 C C . ASN A 1 89 ? -5.734 3.962 5.212 1.00 89.56 89 ASN A C 1
ATOM 710 O O . ASN A 1 89 ? -5.413 3.976 6.399 1.00 89.56 89 ASN A O 1
ATOM 714 N N . ILE A 1 90 ? -4.896 3.687 4.225 1.00 91.50 90 ILE A N 1
ATOM 715 C CA . ILE A 1 90 ? -3.461 3.450 4.339 1.00 91.50 90 ILE A CA 1
ATOM 716 C C . ILE A 1 90 ? -2.763 4.170 3.181 1.00 91.50 90 ILE A C 1
ATOM 718 O O . ILE A 1 90 ? -3.333 4.312 2.093 1.00 91.50 90 ILE A O 1
ATOM 722 N N . LYS A 1 91 ? -1.532 4.626 3.403 1.00 93.12 91 LYS A N 1
ATOM 723 C CA . LYS A 1 91 ? -0.650 5.085 2.327 1.00 93.12 91 LYS A CA 1
ATOM 724 C C . LYS A 1 91 ? -0.040 3.844 1.701 1.00 93.12 91 LYS A C 1
ATOM 726 O O . LYS A 1 91 ? 0.470 2.987 2.416 1.00 93.12 91 LYS A O 1
ATOM 731 N N . VAL A 1 92 ? -0.141 3.714 0.389 1.00 93.31 92 VAL A N 1
ATOM 732 C CA . VAL A 1 92 ? 0.320 2.540 -0.352 1.00 93.31 92 VAL A CA 1
ATOM 733 C C . VAL A 1 92 ? 1.370 2.975 -1.344 1.00 93.31 92 VAL A C 1
ATOM 735 O O . VAL A 1 92 ? 1.187 3.970 -2.038 1.00 93.31 92 VAL A O 1
ATOM 738 N N . VAL A 1 93 ? 2.449 2.206 -1.416 1.00 92.94 93 VAL A N 1
ATOM 739 C CA . VAL A 1 93 ? 3.534 2.407 -2.367 1.00 92.94 93 VAL A CA 1
ATOM 740 C C . VAL A 1 93 ? 3.680 1.143 -3.198 1.00 92.94 93 VAL A C 1
ATOM 742 O O . VAL A 1 93 ? 3.954 0.069 -2.668 1.00 92.94 93 VAL A O 1
ATOM 745 N N . VAL A 1 94 ? 3.471 1.259 -4.503 1.00 91.81 94 VAL A N 1
ATOM 746 C CA . VAL A 1 94 ? 3.619 0.167 -5.464 1.00 91.81 94 VAL A CA 1
ATOM 747 C C . VAL A 1 94 ? 4.933 0.364 -6.197 1.00 91.81 94 VAL A C 1
ATOM 749 O O . VAL A 1 94 ? 5.076 1.317 -6.955 1.00 91.81 94 VAL A O 1
ATOM 752 N N . HIS A 1 95 ? 5.888 -0.527 -5.963 1.00 91.12 95 HIS A N 1
ATOM 753 C CA . HIS A 1 95 ? 7.177 -0.547 -6.642 1.00 91.12 95 HIS A CA 1
ATOM 754 C C . HIS A 1 95 ? 7.144 -1.576 -7.774 1.00 91.12 95 HIS A C 1
ATOM 756 O O . HIS A 1 95 ? 7.003 -2.770 -7.516 1.00 91.12 95 HIS A O 1
ATOM 762 N N . TYR A 1 96 ? 7.302 -1.116 -9.009 1.00 89.06 96 TYR A N 1
ATOM 763 C CA . TYR A 1 96 ? 7.497 -1.937 -10.199 1.00 89.06 96 TYR A CA 1
ATOM 764 C C . TYR A 1 96 ? 8.987 -2.109 -10.456 1.00 89.06 96 TYR A C 1
ATOM 766 O O . TYR A 1 96 ? 9.670 -1.131 -10.757 1.00 89.06 96 TYR A O 1
ATOM 774 N N . ALA A 1 97 ? 9.471 -3.342 -10.326 1.00 85.69 97 ALA A N 1
ATOM 775 C CA . ALA A 1 97 ? 10.867 -3.664 -10.590 1.00 85.69 97 ALA A CA 1
ATOM 776 C C . ALA A 1 97 ? 11.117 -3.772 -12.100 1.00 85.69 97 ALA A C 1
ATOM 778 O O . ALA A 1 97 ? 10.254 -4.245 -12.843 1.00 85.69 97 ALA A O 1
ATOM 779 N N . GLU A 1 98 ? 12.318 -3.408 -12.546 1.00 82.12 98 GLU A N 1
ATOM 780 C CA . GLU A 1 98 ? 12.717 -3.552 -13.957 1.00 82.12 98 GLU A CA 1
ATOM 781 C C . GLU A 1 98 ? 12.732 -5.013 -14.426 1.00 82.12 98 GLU A C 1
ATOM 783 O O . GLU A 1 98 ? 12.413 -5.303 -15.576 1.00 82.12 98 GLU A O 1
ATOM 788 N N . SER A 1 99 ? 13.027 -5.949 -13.519 1.00 79.25 99 SER A N 1
ATOM 789 C CA . SER A 1 99 ? 13.011 -7.394 -13.782 1.00 79.25 99 SER A CA 1
ATOM 790 C C . SER A 1 99 ? 11.606 -7.985 -13.960 1.00 79.25 99 SER A C 1
ATOM 792 O O . SER A 1 99 ? 11.470 -9.174 -14.252 1.00 79.25 99 SER A O 1
ATOM 794 N N . GLY A 1 100 ? 10.561 -7.171 -13.801 1.00 78.25 100 GLY A N 1
ATOM 795 C CA . GLY A 1 100 ? 9.170 -7.586 -13.875 1.00 78.25 100 GLY A CA 1
ATOM 796 C C . GLY A 1 100 ? 8.549 -7.861 -12.504 1.00 78.25 100 GLY A C 1
ATOM 797 O O . GLY A 1 100 ? 9.209 -8.213 -11.526 1.00 78.25 100 GLY A O 1
ATOM 798 N N . GLY A 1 101 ? 7.228 -7.692 -12.445 1.00 84.75 101 GLY A N 1
ATOM 799 C CA . GLY A 1 101 ? 6.445 -7.801 -11.216 1.00 84.75 101 GLY A CA 1
ATOM 800 C C . GLY A 1 101 ? 6.383 -6.501 -10.412 1.00 84.75 101 GLY A C 1
ATOM 801 O O . GLY A 1 101 ? 7.019 -5.494 -10.728 1.00 84.75 101 GLY A O 1
ATOM 802 N N . HIS A 1 102 ? 5.570 -6.521 -9.359 1.00 87.88 102 HIS A N 1
ATOM 803 C CA . HIS A 1 102 ? 5.363 -5.378 -8.480 1.00 87.88 102 HIS A CA 1
ATOM 804 C C . HIS A 1 102 ? 5.359 -5.811 -7.018 1.00 87.88 102 HIS A C 1
ATOM 806 O O . HIS A 1 102 ? 4.893 -6.892 -6.661 1.00 87.88 102 HIS A O 1
ATOM 812 N N . LYS A 1 103 ? 5.877 -4.946 -6.152 1.00 89.50 103 LYS A N 1
ATOM 813 C CA . LYS A 1 103 ? 5.832 -5.096 -4.699 1.00 89.50 103 LYS A CA 1
ATOM 814 C C . LYS A 1 103 ? 4.973 -3.984 -4.128 1.00 89.50 103 LYS A C 1
ATOM 816 O O . LYS A 1 103 ? 5.101 -2.831 -4.528 1.00 89.50 103 LYS A O 1
ATOM 821 N N . ILE A 1 104 ? 4.101 -4.335 -3.192 1.00 91.12 104 ILE A N 1
ATOM 822 C CA . ILE A 1 104 ? 3.170 -3.390 -2.581 1.00 91.12 104 ILE A CA 1
ATOM 823 C C . ILE A 1 104 ? 3.577 -3.197 -1.127 1.00 91.12 104 ILE A C 1
ATOM 825 O O . ILE A 1 104 ? 3.531 -4.135 -0.337 1.00 91.12 104 ILE A O 1
ATOM 829 N N . TYR A 1 105 ? 3.943 -1.979 -0.770 1.00 91.44 105 TYR A N 1
ATOM 830 C CA . TYR A 1 105 ? 4.226 -1.557 0.594 1.00 91.44 105 TYR A CA 1
ATOM 831 C C . TYR A 1 105 ? 3.087 -0.682 1.098 1.00 91.44 105 TYR A C 1
ATOM 833 O O . TYR A 1 105 ? 2.377 -0.055 0.309 1.00 91.44 105 TYR A O 1
ATOM 841 N N . PHE A 1 106 ? 2.896 -0.632 2.410 1.00 92.00 106 PHE A N 1
ATOM 842 C CA . PHE A 1 106 ? 1.955 0.300 3.007 1.00 92.00 106 PHE A CA 1
ATOM 843 C C . PHE A 1 106 ? 2.453 0.859 4.328 1.00 92.00 106 PHE A C 1
ATOM 845 O O . PHE A 1 106 ? 3.238 0.222 5.028 1.00 92.00 106 PHE A O 1
ATOM 852 N N . SER A 1 107 ? 1.907 2.020 4.672 1.00 91.38 107 SER A N 1
ATOM 853 C CA . SER A 1 107 ? 1.952 2.604 6.002 1.00 91.38 107 SER A CA 1
ATOM 854 C C . SER A 1 107 ? 0.540 2.943 6.469 1.00 91.38 107 SER A C 1
ATOM 856 O O . SER A 1 107 ? -0.332 3.325 5.682 1.00 91.38 107 SER A O 1
ATOM 858 N N . THR A 1 108 ? 0.290 2.797 7.766 1.00 89.88 108 THR A N 1
ATOM 859 C CA . THR A 1 108 ? -0.924 3.338 8.396 1.00 89.88 108 THR A CA 1
ATOM 860 C C . THR A 1 108 ? -0.844 4.842 8.637 1.00 89.88 108 THR A C 1
ATOM 862 O O . THR A 1 108 ? -1.862 5.444 8.960 1.00 89.88 108 THR A O 1
ATOM 865 N N . ASP A 1 109 ? 0.345 5.432 8.533 1.00 90.06 109 ASP A N 1
ATOM 866 C CA . ASP A 1 109 ? 0.499 6.881 8.466 1.00 90.06 109 ASP A CA 1
ATOM 867 C C . ASP A 1 109 ? 0.261 7.352 7.023 1.00 90.06 109 ASP A C 1
ATOM 869 O O . ASP A 1 109 ? 0.871 6.842 6.082 1.00 90.06 109 ASP A O 1
ATOM 873 N N . LEU A 1 110 ? -0.680 8.284 6.852 1.00 88.81 110 LEU A N 1
ATOM 874 C CA . LEU A 1 110 ? -1.078 8.820 5.550 1.00 88.81 110 LEU A CA 1
ATOM 875 C C . LEU A 1 110 ? -0.159 9.937 5.055 1.00 88.81 110 LEU A C 1
ATOM 877 O O . LEU A 1 110 ? -0.157 10.209 3.850 1.00 88.81 110 LEU A O 1
ATOM 881 N N . GLU A 1 111 ? 0.579 10.567 5.966 1.00 88.88 111 GLU A N 1
ATOM 882 C CA . GLU A 1 111 ? 1.421 11.732 5.688 1.00 88.88 111 GLU A CA 1
ATOM 883 C C . GLU A 1 111 ? 2.900 11.358 5.533 1.00 88.88 111 GLU A C 1
ATOM 885 O O . GLU A 1 111 ? 3.682 12.140 4.998 1.00 88.88 111 GLU A O 1
ATOM 890 N N . MET A 1 112 ? 3.274 10.131 5.910 1.00 88.12 112 MET A N 1
ATOM 891 C CA . MET A 1 112 ? 4.608 9.587 5.672 1.00 88.12 112 MET A CA 1
ATOM 892 C C . MET A 1 112 ? 4.977 9.611 4.181 1.00 88.12 112 MET A C 1
ATOM 894 O O . MET A 1 112 ? 4.183 9.226 3.309 1.00 88.12 112 MET A O 1
ATOM 898 N N . SER A 1 113 ? 6.219 10.013 3.895 1.00 89.62 113 SER A N 1
ATOM 899 C CA . SER A 1 113 ? 6.732 10.042 2.530 1.00 89.62 113 SER A CA 1
ATOM 900 C C . SER A 1 113 ? 6.879 8.623 1.975 1.00 89.62 113 SER A C 1
ATOM 902 O O . SER A 1 113 ? 7.223 7.668 2.676 1.00 89.62 113 SER A O 1
ATOM 904 N N . ALA A 1 114 ? 6.618 8.454 0.681 1.00 89.19 114 ALA A N 1
ATOM 905 C CA . ALA A 1 114 ? 6.698 7.136 0.061 1.00 89.19 114 ALA A CA 1
ATOM 906 C C . ALA A 1 114 ? 8.132 6.584 -0.013 1.00 89.19 114 ALA A C 1
ATOM 908 O O . ALA A 1 114 ? 8.313 5.364 -0.013 1.00 89.19 114 ALA A O 1
ATOM 909 N N . LYS A 1 115 ? 9.139 7.466 -0.024 1.00 88.19 115 LYS A N 1
ATOM 910 C CA . LYS A 1 115 ? 10.550 7.083 0.058 1.00 88.19 115 LYS A CA 1
ATOM 911 C C . LYS A 1 115 ? 10.863 6.458 1.418 1.00 88.19 115 LYS A C 1
ATOM 913 O O . LYS A 1 115 ? 11.411 5.357 1.447 1.00 88.19 115 LYS A O 1
ATOM 918 N N . ASP A 1 116 ? 10.410 7.082 2.505 1.00 88.06 116 ASP A N 1
ATOM 919 C CA . ASP A 1 116 ? 10.625 6.574 3.865 1.00 88.06 116 ASP A CA 1
ATOM 920 C C . 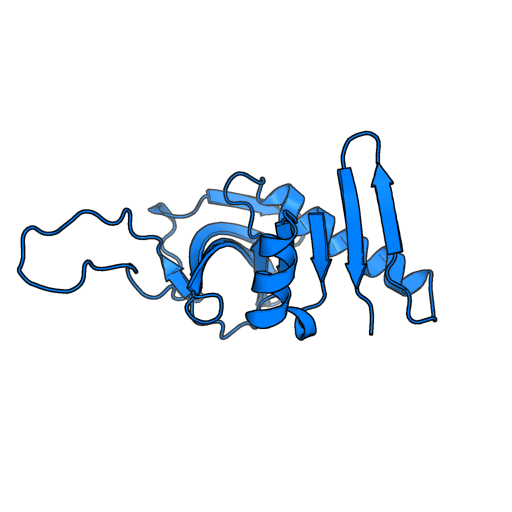ASP A 1 116 ? 9.965 5.206 4.062 1.00 88.06 116 ASP A C 1
ATOM 922 O O . ASP A 1 116 ? 10.561 4.307 4.645 1.00 88.06 116 ASP A O 1
ATOM 926 N N . ILE A 1 117 ? 8.761 4.992 3.512 1.00 88.75 117 ILE A N 1
ATOM 927 C CA . ILE A 1 117 ? 8.077 3.683 3.564 1.00 88.75 117 ILE A CA 1
ATOM 928 C C . ILE A 1 117 ? 8.956 2.578 2.963 1.00 88.75 117 ILE A C 1
ATOM 930 O O . ILE A 1 117 ? 9.072 1.490 3.536 1.00 88.75 117 ILE A O 1
ATOM 934 N N . ILE A 1 118 ? 9.566 2.841 1.804 1.00 86.88 118 ILE A N 1
ATOM 935 C CA . ILE A 1 118 ? 10.451 1.881 1.135 1.00 86.88 118 ILE A CA 1
ATOM 936 C C . ILE A 1 118 ? 11.734 1.692 1.947 1.00 86.88 118 ILE A C 1
ATOM 938 O O . ILE A 1 118 ? 12.160 0.554 2.147 1.00 86.88 118 ILE A O 1
ATOM 942 N N . GLU A 1 119 ? 12.344 2.779 2.413 1.00 84.94 119 GLU A N 1
ATOM 943 C CA . GLU A 1 119 ? 13.603 2.762 3.159 1.00 84.94 119 GLU A CA 1
ATOM 944 C C . GLU A 1 119 ? 13.468 2.015 4.492 1.00 84.94 119 GLU A C 1
ATOM 946 O O . GLU A 1 119 ? 14.224 1.076 4.747 1.00 84.94 119 GLU A O 1
ATOM 951 N N . TYR A 1 120 ? 12.430 2.309 5.279 1.00 82.94 120 TYR A N 1
ATOM 952 C CA . TYR A 1 120 ? 12.132 1.590 6.519 1.00 82.94 120 TYR A CA 1
ATOM 953 C C . TYR A 1 120 ? 11.852 0.105 6.292 1.00 82.94 120 TYR A C 1
ATOM 955 O O . TYR A 1 120 ? 12.207 -0.729 7.122 1.00 82.94 120 TYR A O 1
ATOM 963 N N . TYR A 1 121 ? 11.226 -0.267 5.173 1.00 82.56 121 TYR A N 1
ATOM 964 C CA . TYR A 1 121 ? 11.053 -1.684 4.865 1.00 82.56 121 TYR A CA 1
ATOM 965 C C . TYR A 1 121 ? 12.356 -2.342 4.375 1.00 82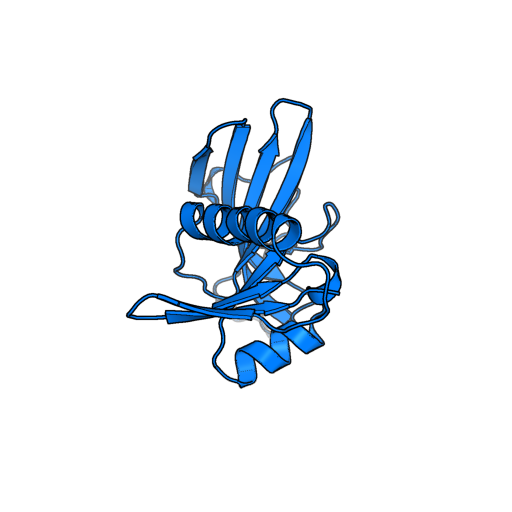.56 121 TYR A C 1
ATOM 967 O O . TYR A 1 121 ? 12.546 -3.541 4.586 1.00 82.56 121 TYR A O 1
ATOM 975 N N . ARG A 1 122 ? 13.272 -1.594 3.740 1.00 78.75 122 ARG A N 1
ATOM 976 C CA . ARG A 1 122 ? 14.598 -2.094 3.328 1.00 78.75 122 ARG A CA 1
ATOM 977 C C . ARG A 1 122 ? 15.494 -2.390 4.534 1.00 78.75 122 ARG A C 1
ATOM 979 O O . ARG A 1 122 ? 16.124 -3.447 4.546 1.00 78.75 122 ARG A O 1
ATOM 986 N N . THR A 1 123 ? 15.501 -1.536 5.562 1.00 71.00 123 THR A N 1
ATOM 987 C CA . THR A 1 123 ? 16.311 -1.751 6.783 1.00 71.00 123 THR A CA 1
ATOM 988 C C . THR A 1 123 ? 15.914 -3.014 7.550 1.00 71.00 123 THR A C 1
ATOM 990 O O . THR A 1 123 ? 16.748 -3.606 8.233 1.00 71.00 123 THR A O 1
ATOM 993 N N . ARG A 1 124 ? 14.686 -3.519 7.360 1.00 66.75 124 ARG A N 1
ATOM 994 C CA . ARG A 1 124 ? 14.248 -4.819 7.896 1.00 66.75 124 ARG A CA 1
ATOM 995 C C . ARG A 1 124 ? 15.189 -5.965 7.501 1.00 66.75 124 ARG A C 1
ATOM 997 O O . ARG A 1 124 ? 15.503 -6.794 8.345 1.00 66.75 124 ARG A O 1
ATOM 1004 N N . PHE A 1 125 ? 15.655 -6.010 6.249 1.00 58.78 125 PHE A N 1
ATOM 1005 C CA . PHE A 1 125 ? 16.521 -7.098 5.769 1.00 58.78 125 PHE A CA 1
ATOM 1006 C C . PHE A 1 125 ? 17.937 -7.043 6.354 1.00 58.78 125 PHE A C 1
ATOM 1008 O O . PHE A 1 125 ? 18.541 -8.089 6.575 1.00 58.78 125 PHE A O 1
ATOM 1015 N N . GLN A 1 126 ? 18.464 -5.847 6.640 1.00 53.50 126 GLN A N 1
ATOM 1016 C CA . GLN A 1 126 ? 19.775 -5.712 7.291 1.00 53.50 126 GLN A CA 1
ATOM 1017 C C . GLN A 1 126 ? 19.764 -6.312 8.702 1.00 53.50 126 GLN A C 1
ATOM 1019 O O . GLN A 1 126 ? 20.767 -6.853 9.156 1.00 53.50 126 GLN A O 1
ATOM 1024 N N . ILE A 1 127 ? 18.615 -6.260 9.374 1.00 52.91 127 ILE A N 1
ATOM 1025 C CA . ILE A 1 127 ? 18.460 -6.750 10.743 1.00 52.91 127 ILE A CA 1
ATOM 1026 C C . ILE A 1 127 ? 18.244 -8.273 10.767 1.00 52.91 127 ILE A C 1
ATOM 1028 O O . ILE A 1 127 ? 18.773 -8.930 11.659 1.00 52.91 127 ILE A O 1
ATOM 1032 N N . GLU A 1 128 ? 17.588 -8.855 9.750 1.00 49.16 128 GLU A N 1
ATOM 1033 C CA . GLU A 1 128 ? 17.512 -10.323 9.575 1.00 49.16 128 GLU A CA 1
ATOM 1034 C C . GLU A 1 128 ? 18.888 -10.957 9.357 1.00 49.16 128 GLU A C 1
ATOM 1036 O O . GLU A 1 128 ? 19.129 -12.071 9.812 1.00 49.16 128 GLU A O 1
ATOM 1041 N N . PHE A 1 129 ? 19.817 -10.250 8.705 1.00 50.50 129 PHE A N 1
ATOM 1042 C CA . PHE A 1 129 ? 21.194 -10.733 8.565 1.00 50.50 129 PHE A CA 1
ATOM 1043 C C . PHE A 1 129 ? 21.950 -10.747 9.905 1.00 50.50 129 PHE A C 1
ATOM 1045 O O . PHE A 1 129 ? 22.914 -11.492 10.061 1.00 50.50 129 PHE A O 1
ATOM 1052 N N . CYS A 1 130 ? 21.519 -9.938 10.878 1.00 47.84 130 CYS A N 1
ATOM 1053 C CA . CYS A 1 130 ? 22.262 -9.700 12.111 1.00 47.84 130 CYS A CA 1
ATOM 1054 C C . CYS A 1 130 ? 21.758 -10.507 13.324 1.00 47.84 130 CYS A C 1
ATOM 1056 O O . CYS A 1 130 ? 22.467 -10.560 14.327 1.00 47.84 130 CYS A O 1
ATOM 1058 N N . PHE A 1 131 ? 20.583 -11.153 13.263 1.00 48.19 131 PHE A N 1
ATOM 1059 C CA . PHE A 1 131 ? 20.013 -11.883 14.406 1.00 48.19 131 PHE A CA 1
ATOM 1060 C C . PHE A 1 131 ? 19.247 -13.155 14.006 1.00 48.19 131 PHE A C 1
ATOM 1062 O O . PHE A 1 131 ? 18.337 -13.119 13.185 1.00 48.19 131 PHE A O 1
ATOM 1069 N N . TYR A 1 132 ? 19.589 -14.274 14.658 1.00 45.31 132 TYR A N 1
ATOM 1070 C CA . TYR A 1 132 ? 18.979 -15.603 14.477 1.00 45.31 132 TYR A CA 1
ATOM 1071 C C . TYR A 1 132 ? 17.977 -15.992 15.586 1.00 45.31 132 TYR A C 1
ATOM 1073 O O . TYR A 1 132 ? 17.553 -17.145 15.654 1.00 45.31 132 TYR A O 1
ATOM 1081 N N . GLU A 1 133 ? 17.568 -15.064 16.458 1.00 40.25 133 GLU A N 1
ATOM 1082 C CA . GLU A 1 133 ? 16.658 -15.363 17.573 1.00 40.25 133 GLU A CA 1
ATOM 1083 C C . GLU A 1 133 ? 15.437 -14.435 17.635 1.00 40.25 133 GLU A C 1
ATOM 1085 O O . GLU A 1 133 ? 15.489 -13.249 17.308 1.00 40.25 133 GLU A O 1
ATOM 1090 N N . LYS A 1 134 ? 14.312 -15.021 18.062 1.00 44.28 134 LYS A N 1
ATOM 1091 C CA . LYS A 1 134 ? 12.965 -14.436 18.105 1.00 44.28 134 LYS A CA 1
ATOM 1092 C C . LYS A 1 134 ? 12.863 -13.287 19.111 1.00 44.28 134 LYS A C 1
ATOM 1094 O O . LYS A 1 134 ? 12.395 -13.493 20.229 1.00 44.28 134 LYS A O 1
ATOM 1099 N N . TYR A 1 135 ? 13.2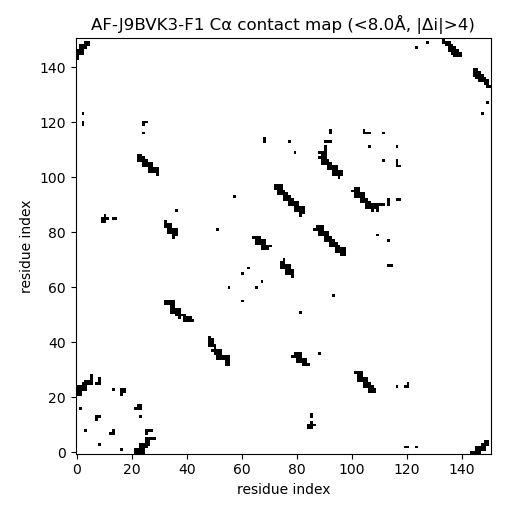18 -12.073 18.708 1.00 46.91 135 TYR A N 1
ATOM 1100 C CA . TYR A 1 135 ? 13.022 -10.885 19.540 1.00 46.91 135 TYR A CA 1
ATOM 1101 C C . TYR A 1 135 ? 12.278 -9.768 18.804 1.00 46.91 135 TYR A C 1
ATOM 1103 O O . TYR A 1 135 ? 12.409 -9.580 17.595 1.00 46.91 135 TYR A O 1
ATOM 1111 N N . ILE A 1 136 ? 11.489 -9.014 19.576 1.00 48.69 136 ILE A N 1
ATOM 1112 C CA . ILE A 1 136 ? 11.000 -7.690 19.191 1.00 48.69 136 ILE A CA 1
ATOM 1113 C C . ILE A 1 136 ? 12.184 -6.747 19.365 1.00 48.69 136 ILE A C 1
ATOM 1115 O O . ILE A 1 136 ? 12.594 -6.482 20.494 1.00 48.69 136 ILE A O 1
ATOM 1119 N N . ILE A 1 137 ? 12.744 -6.252 18.265 1.00 51.34 137 ILE A N 1
ATOM 1120 C CA . ILE A 1 137 ? 13.843 -5.290 18.353 1.00 51.34 137 ILE A CA 1
ATOM 1121 C C . ILE A 1 137 ? 13.239 -3.891 18.372 1.00 51.34 137 ILE A C 1
ATOM 1123 O O . ILE A 1 137 ? 12.578 -3.485 17.414 1.00 51.34 137 ILE A O 1
ATOM 1127 N N . MET A 1 138 ? 13.429 -3.186 19.488 1.00 46.00 138 MET A N 1
ATOM 1128 C CA . MET A 1 138 ? 13.046 -1.786 19.657 1.00 46.00 138 MET A CA 1
ATOM 1129 C C . MET A 1 138 ? 14.269 -0.904 19.387 1.00 46.00 138 MET A C 1
ATOM 1131 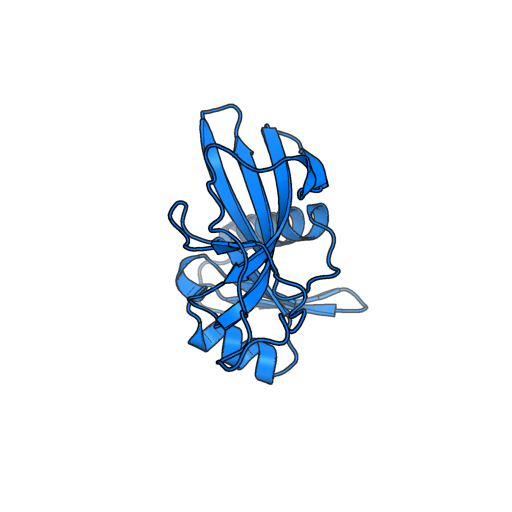O O . MET A 1 138 ? 15.135 -0.774 20.247 1.00 46.00 138 MET A O 1
ATOM 1135 N N . TYR A 1 139 ? 14.358 -0.305 18.201 1.00 48.19 139 TYR A N 1
ATOM 1136 C CA . TYR A 1 139 ? 15.358 0.727 17.914 1.00 48.19 139 TYR A CA 1
ATOM 1137 C C . TYR A 1 139 ? 14.807 2.100 18.296 1.00 48.19 139 TYR A C 1
ATOM 1139 O O . TYR A 1 139 ? 13.698 2.453 17.903 1.00 48.19 139 TYR A O 1
ATOM 1147 N N . SER A 1 140 ? 15.582 2.886 19.041 1.00 37.31 140 SER A N 1
ATOM 1148 C CA . SER A 1 140 ? 15.290 4.296 19.302 1.00 37.31 140 SER A CA 1
ATOM 1149 C C . SER A 1 140 ? 16.327 5.137 18.568 1.00 37.31 140 SER A C 1
ATOM 1151 O O . SER A 1 140 ? 17.491 5.154 18.957 1.00 37.31 140 SER A O 1
ATOM 1153 N N . ASN A 1 141 ? 15.920 5.807 17.492 1.00 39.94 141 ASN A N 1
ATOM 1154 C CA . ASN A 1 141 ? 16.685 6.926 16.946 1.00 39.94 141 ASN A CA 1
ATOM 1155 C C . ASN A 1 141 ? 16.004 8.182 17.462 1.00 39.94 141 ASN A C 1
ATOM 1157 O O . ASN A 1 141 ? 14.831 8.326 17.148 1.00 39.94 141 ASN A O 1
ATOM 1161 N N . HIS A 1 142 ? 16.729 8.982 18.259 1.00 42.47 142 HIS A N 1
ATOM 1162 C CA . HIS A 1 142 ? 16.459 10.250 18.980 1.00 42.47 142 HIS A CA 1
ATOM 1163 C C . HIS A 1 142 ? 15.052 10.907 19.032 1.00 42.47 142 HIS A C 1
ATOM 1165 O O . HIS A 1 142 ? 14.812 11.687 19.946 1.00 42.47 142 HIS A O 1
ATOM 1171 N N . GLU A 1 143 ? 14.104 10.578 18.162 1.00 44.69 143 GLU A N 1
ATOM 1172 C CA . GLU A 1 143 ? 12.719 11.055 18.144 1.00 44.69 143 GLU A CA 1
ATOM 1173 C C . GLU A 1 143 ? 11.676 9.939 17.909 1.00 44.69 143 GLU A C 1
ATOM 1175 O O . GLU A 1 143 ? 10.474 10.202 17.938 1.00 44.69 143 GLU A O 1
ATOM 1180 N N . THR A 1 144 ? 12.059 8.679 17.647 1.00 47.09 144 THR A N 1
ATOM 1181 C CA . THR A 1 144 ? 11.082 7.635 17.287 1.00 47.09 144 THR A CA 1
ATOM 1182 C C . THR A 1 144 ? 11.489 6.216 17.686 1.00 47.09 144 THR A C 1
ATOM 1184 O O . THR A 1 144 ? 12.569 5.732 17.352 1.00 47.09 144 THR A O 1
ATOM 1187 N N . ILE A 1 145 ? 10.561 5.516 18.351 1.00 53.06 145 ILE A N 1
ATOM 1188 C CA . ILE A 1 145 ? 10.670 4.090 18.681 1.00 53.06 145 ILE A CA 1
ATOM 1189 C C . ILE A 1 145 ? 10.215 3.258 17.473 1.00 53.06 145 ILE A C 1
ATOM 1191 O O . ILE A 1 145 ? 9.082 3.403 16.996 1.00 53.06 145 ILE A O 1
ATOM 1195 N N . PHE A 1 146 ? 11.089 2.374 16.998 1.00 55.16 146 PHE A N 1
ATOM 1196 C CA . PHE A 1 146 ? 10.848 1.401 15.938 1.00 55.16 146 PHE A CA 1
ATOM 1197 C C . PHE A 1 146 ? 10.779 -0.004 16.519 1.00 55.16 146 PHE A C 1
ATOM 1199 O O . PHE A 1 146 ? 11.799 -0.503 16.971 1.00 55.16 146 PHE A O 1
ATOM 1206 N N . ALA A 1 147 ? 9.614 -0.655 16.490 1.00 56.62 147 ALA A N 1
ATOM 1207 C CA . ALA A 1 147 ? 9.528 -2.076 16.832 1.00 56.62 147 ALA A CA 1
ATOM 1208 C C . ALA A 1 147 ? 9.545 -2.920 15.555 1.00 56.62 147 ALA A C 1
ATOM 1210 O O . ALA A 1 147 ? 8.741 -2.693 14.648 1.00 56.62 147 ALA A O 1
ATOM 1211 N N . ILE A 1 148 ? 10.448 -3.892 15.479 1.00 57.28 148 ILE A N 1
ATOM 1212 C CA . ILE A 1 148 ? 10.528 -4.827 14.356 1.00 57.28 148 ILE A CA 1
ATOM 1213 C C . ILE A 1 148 ? 10.176 -6.219 14.863 1.00 57.28 148 ILE A C 1
ATOM 1215 O O . ILE A 1 148 ? 10.766 -6.700 15.829 1.00 57.28 148 ILE A O 1
ATOM 1219 N N . ILE A 1 149 ? 9.173 -6.838 14.237 1.00 56.59 149 ILE A N 1
ATOM 1220 C CA . ILE A 1 149 ? 8.655 -8.155 14.626 1.00 56.59 149 ILE A CA 1
ATOM 1221 C C . ILE A 1 149 ? 9.179 -9.201 13.634 1.00 56.59 149 ILE A C 1
ATOM 1223 O O . ILE A 1 149 ? 8.727 -9.241 12.486 1.00 56.59 149 ILE A O 1
ATOM 1227 N N . PHE A 1 150 ? 10.102 -10.051 14.092 1.00 47.94 150 PHE A N 1
ATOM 1228 C CA . PHE A 1 150 ? 10.595 -11.232 13.370 1.00 47.94 150 PHE A CA 1
ATOM 1229 C C . PHE A 1 150 ? 9.852 -12.507 13.808 1.00 47.94 150 PHE A C 1
ATOM 1231 O O . PHE A 1 150 ? 9.238 -12.536 14.877 1.00 47.94 150 PHE A O 1
ATOM 1238 N N . LYS A 1 151 ? 9.858 -13.549 12.966 1.00 48.09 151 LYS A N 1
ATOM 1239 C CA . LYS A 1 151 ? 9.252 -14.861 13.253 1.00 48.09 151 LYS A CA 1
ATOM 1240 C C . LYS A 1 151 ? 10.322 -15.907 13.533 1.00 48.09 151 LYS A C 1
ATOM 1242 O O . LYS A 1 151 ? 11.300 -15.925 12.764 1.00 48.09 151 LYS A O 1
#

Sequence (151 aa):
YVVADAWFSKAKLVGEACLLGFHVISRLRDDAALWYSHDGVRTGKRGRPRIKGEKIDFKKLDLQRCEVLDIEGGRAYSVKAYSKAMKRNIKVVVHYAESGGHKIYFSTDLEMSAKDIIEYYRTRFQIEFCFYEKYIIMYSNHETIFAIIFK

Secondary structure (DSSP, 8-state):
-EEE-GGG--HHHHHHHHHTTPPEEEEE-TT--EEEE------SSSSSPP-EEEEP-TTS--GGGSEEEEETTEEEEEEEEEETTTTEEEEEEEEEETTS-EEEEEES-SSS-HHHHHHHHHHHHHHHTT--S--EEEEEETTEEEEEE--

InterPro domains:
  IPR002559 Transposase IS4-like domain [PF01609] (1-128)
  IPR012337 Ribonuclease H-like superfamily [SSF53098] (1-131)

Radius of gyration: 16.3 Å; Cα contacts (8 Å, |Δi|>4): 277; chains: 1; bounding box: 53×29×36 Å

Organism: NCBI:txid749906